Protein AF-A0A6B9FG71-F1 (afdb_monomer_lite)

pLDDT: mean 90.5, std 12.71, range [42.09, 98.38]

Secondary structure (DSSP, 8-state):
-PPPHHHHHHHHHHHHHHHHHHHHHHHHHHH-TTHHHHHTTSGGGG--TTSHHHHHHHHHHHHHHHHHHHHHHHHHHHHHT-

Organism: NCBI:txid908290

Structure (mmCIF, N/CA/C/O backbone):
data_AF-A0A6B9FG71-F1
#
_entry.id   AF-A0A6B9FG71-F1
#
loop_
_atom_site.group_PDB
_atom_site.id
_atom_site.type_symbol
_atom_site.label_atom_id
_atom_site.label_alt_id
_atom_site.label_comp_id
_atom_site.label_asym_id
_atom_site.label_entity_id
_atom_site.label_seq_id
_atom_site.pdbx_PDB_ins_code
_atom_site.Cartn_x
_atom_site.Cartn_y
_atom_site.Cartn_z
_atom_site.occupancy
_atom_site.B_iso_or_equiv
_atom_site.auth_seq_id
_atom_site.auth_comp_id
_atom_site.auth_asym_id
_atom_site.auth_atom_id
_atom_site.pdbx_PDB_model_num
ATOM 1 N N . MET A 1 1 ? 25.321 5.073 -13.327 1.00 42.09 1 MET A N 1
ATOM 2 C CA . MET A 1 1 ? 25.105 3.894 -14.192 1.00 42.09 1 MET A CA 1
ATOM 3 C C . MET A 1 1 ? 23.613 3.595 -14.170 1.00 42.09 1 MET A C 1
ATOM 5 O O . MET A 1 1 ? 23.088 3.314 -13.102 1.00 42.09 1 MET A O 1
ATOM 9 N N . THR A 1 2 ? 22.906 3.798 -15.280 1.00 63.84 2 THR A N 1
ATOM 10 C CA . THR A 1 2 ? 21.440 3.659 -15.351 1.00 63.84 2 THR A CA 1
ATOM 11 C C . THR A 1 2 ? 21.102 2.222 -15.744 1.00 63.84 2 THR A C 1
ATOM 13 O O . THR A 1 2 ? 21.665 1.719 -16.712 1.00 63.84 2 THR A O 1
ATOM 16 N N . LEU A 1 3 ? 20.228 1.546 -14.995 1.00 63.88 3 LEU A N 1
ATOM 17 C CA . LEU A 1 3 ? 19.825 0.169 -15.303 1.00 63.88 3 LEU A CA 1
ATOM 18 C C . LEU A 1 3 ? 19.046 0.096 -16.629 1.00 63.88 3 LEU A C 1
ATOM 20 O O . LEU A 1 3 ? 18.339 1.054 -16.966 1.00 63.88 3 LEU A O 1
ATOM 24 N N . PRO A 1 4 ? 19.135 -1.025 -17.367 1.00 70.12 4 PRO A N 1
ATOM 25 C CA . PRO A 1 4 ? 18.330 -1.227 -18.563 1.00 70.12 4 PRO A CA 1
ATOM 26 C C . PRO A 1 4 ? 16.837 -1.301 -18.208 1.00 70.12 4 PRO A C 1
ATOM 28 O O . PRO A 1 4 ? 16.455 -1.743 -17.125 1.00 70.12 4 PRO A O 1
ATOM 31 N N . ASP A 1 5 ? 16.000 -0.857 -19.143 1.00 74.62 5 ASP A N 1
ATOM 32 C CA . ASP A 1 5 ? 14.540 -0.737 -19.009 1.00 74.62 5 ASP A CA 1
ATOM 33 C C . ASP A 1 5 ? 13.835 -1.992 -18.445 1.00 74.62 5 ASP A C 1
ATOM 35 O O . ASP A 1 5 ? 13.157 -1.859 -17.423 1.00 74.62 5 ASP A O 1
ATOM 39 N N . PRO A 1 6 ? 14.061 -3.218 -18.971 1.00 79.81 6 PRO A N 1
ATOM 40 C CA . PRO A 1 6 ? 13.418 -4.416 -18.423 1.00 79.81 6 PRO A CA 1
ATOM 41 C C . PRO A 1 6 ? 13.837 -4.707 -16.975 1.00 79.81 6 PRO A C 1
ATOM 43 O O . PRO A 1 6 ? 13.025 -5.161 -16.170 1.00 79.81 6 PRO A O 1
ATOM 46 N N . THR A 1 7 ? 15.082 -4.402 -16.601 1.00 88.88 7 THR A N 1
ATOM 47 C CA . THR A 1 7 ? 15.551 -4.559 -15.218 1.00 88.88 7 THR A CA 1
ATOM 48 C C . THR A 1 7 ? 14.919 -3.520 -14.296 1.00 88.88 7 THR A C 1
ATOM 50 O O . THR A 1 7 ? 14.548 -3.851 -13.173 1.00 88.88 7 THR A O 1
ATOM 53 N N . ARG A 1 8 ? 14.747 -2.274 -14.751 1.00 87.88 8 ARG A N 1
ATOM 54 C CA . ARG A 1 8 ? 14.057 -1.230 -13.975 1.00 87.88 8 ARG A CA 1
ATOM 55 C C . ARG A 1 8 ? 12.587 -1.571 -13.755 1.00 87.88 8 ARG A C 1
ATOM 57 O O . ARG A 1 8 ? 12.105 -1.457 -12.627 1.00 87.88 8 ARG A O 1
ATOM 64 N N . LEU A 1 9 ? 11.902 -2.047 -14.796 1.00 91.88 9 LEU A N 1
ATOM 65 C CA . LEU A 1 9 ? 10.521 -2.502 -14.689 1.00 91.88 9 LEU A CA 1
ATOM 66 C C . LEU A 1 9 ? 10.401 -3.643 -13.667 1.00 91.88 9 LEU A C 1
ATOM 68 O O . LEU A 1 9 ? 9.660 -3.497 -12.699 1.00 91.88 9 LEU A O 1
ATOM 72 N N . ALA A 1 10 ? 11.213 -4.698 -13.790 1.00 93.94 10 ALA A N 1
ATOM 73 C CA . ALA A 1 10 ? 11.205 -5.823 -12.851 1.00 93.94 10 ALA A CA 1
ATOM 74 C C . ALA A 1 10 ? 11.494 -5.402 -11.394 1.00 93.94 10 ALA A C 1
ATOM 76 O O . ALA A 1 10 ? 10.862 -5.895 -10.459 1.00 93.94 10 ALA A O 1
ATOM 77 N N . LEU A 1 11 ? 12.414 -4.453 -11.178 1.00 95.44 11 LEU A N 1
ATOM 78 C CA . LEU A 1 11 ? 12.703 -3.925 -9.840 1.00 95.44 11 LEU A CA 1
ATOM 79 C C . LEU A 1 11 ? 11.516 -3.162 -9.248 1.00 95.44 11 LEU A C 1
ATOM 81 O O . LEU A 1 11 ? 11.200 -3.336 -8.070 1.00 95.44 11 LEU A O 1
ATOM 85 N N . THR A 1 12 ? 10.845 -2.328 -10.045 1.00 96.12 12 THR A N 1
ATOM 86 C CA . THR A 1 12 ? 9.657 -1.603 -9.570 1.00 96.12 12 THR A CA 1
ATOM 87 C C . THR A 1 12 ? 8.464 -2.529 -9.335 1.00 96.12 12 THR A C 1
ATOM 89 O O . THR A 1 12 ? 7.706 -2.296 -8.396 1.00 96.12 12 THR A O 1
ATOM 92 N N . GLU A 1 13 ? 8.335 -3.618 -10.097 1.00 96.75 13 GLU A N 1
ATOM 93 C CA . GLU A 1 13 ? 7.342 -4.672 -9.854 1.00 96.75 13 GLU A CA 1
ATOM 94 C C . GLU A 1 13 ? 7.604 -5.413 -8.536 1.00 96.75 13 GLU A C 1
ATOM 96 O O . GLU A 1 13 ? 6.689 -5.563 -7.723 1.00 96.75 13 GLU A O 1
ATOM 101 N N . ALA A 1 14 ? 8.853 -5.802 -8.266 1.00 97.50 14 ALA A N 1
ATOM 102 C CA . ALA A 1 14 ? 9.233 -6.442 -7.006 1.00 97.50 14 ALA A CA 1
ATOM 103 C C . ALA A 1 14 ? 9.028 -5.515 -5.791 1.00 97.50 14 ALA A C 1
ATOM 105 O O . ALA A 1 14 ? 8.516 -5.943 -4.748 1.00 97.50 14 ALA A O 1
ATOM 106 N N . ALA A 1 15 ? 9.379 -4.232 -5.931 1.00 97.06 15 ALA A N 1
ATOM 107 C CA . ALA A 1 15 ? 9.155 -3.224 -4.899 1.00 97.06 15 ALA A CA 1
ATOM 108 C C . ALA A 1 15 ? 7.656 -3.008 -4.632 1.00 97.06 15 ALA A C 1
ATOM 110 O O . ALA A 1 15 ? 7.238 -2.958 -3.473 1.00 97.06 15 ALA A O 1
ATOM 111 N N . LEU A 1 16 ? 6.836 -2.944 -5.688 1.00 98.00 16 LEU A N 1
ATOM 112 C CA . LEU A 1 16 ? 5.383 -2.830 -5.574 1.00 98.00 16 LEU A CA 1
ATOM 113 C C . LEU A 1 16 ? 4.771 -4.050 -4.883 1.00 98.00 16 LEU A C 1
ATOM 115 O O . LEU A 1 16 ? 3.996 -3.873 -3.947 1.00 98.00 16 LEU A O 1
ATOM 119 N N . ALA A 1 17 ? 5.140 -5.267 -5.286 1.00 98.38 17 ALA A N 1
ATOM 120 C CA . ALA A 1 17 ? 4.639 -6.493 -4.665 1.00 98.38 17 ALA A CA 1
ATOM 121 C C . ALA A 1 17 ? 4.962 -6.548 -3.162 1.00 98.38 17 ALA A C 1
ATOM 123 O O . ALA A 1 17 ? 4.100 -6.882 -2.346 1.00 98.38 17 ALA A O 1
ATOM 124 N N . SER A 1 18 ? 6.183 -6.159 -2.787 1.00 98.31 18 SER A N 1
ATOM 125 C CA . SER A 1 18 ? 6.615 -6.124 -1.386 1.00 98.31 18 SER A CA 1
ATOM 126 C C . SER A 1 18 ? 5.844 -5.078 -0.575 1.00 98.31 18 SER A C 1
ATOM 128 O O . SER A 1 18 ? 5.344 -5.378 0.509 1.00 98.31 18 SER A O 1
ATOM 130 N N . ALA A 1 19 ? 5.697 -3.860 -1.106 1.00 98.19 19 ALA A N 1
ATOM 131 C CA . ALA A 1 19 ? 4.982 -2.784 -0.423 1.00 98.19 19 ALA A CA 1
ATOM 132 C C . ALA A 1 19 ? 3.472 -3.062 -0.306 1.00 98.19 19 ALA A C 1
ATOM 134 O O . ALA A 1 19 ? 2.875 -2.805 0.741 1.00 98.19 19 ALA A O 1
ATOM 135 N N . ASP A 1 20 ? 2.855 -3.619 -1.352 1.00 98.19 20 ASP A N 1
ATOM 136 C CA . ASP A 1 20 ? 1.442 -4.005 -1.346 1.00 98.19 20 ASP A CA 1
ATOM 137 C C . ASP A 1 20 ? 1.180 -5.113 -0.320 1.00 98.19 20 ASP A C 1
ATOM 139 O O . ASP A 1 20 ? 0.224 -5.015 0.447 1.00 98.19 20 ASP A O 1
ATOM 143 N N . ARG A 1 21 ? 2.067 -6.114 -0.228 1.00 98.31 21 ARG A N 1
ATOM 144 C CA . ARG A 1 21 ? 1.977 -7.174 0.784 1.00 98.31 21 ARG A CA 1
ATOM 145 C C . ARG A 1 21 ? 2.005 -6.615 2.207 1.00 98.31 21 ARG A C 1
ATOM 147 O O . ARG A 1 21 ? 1.108 -6.935 2.982 1.00 98.31 21 ARG A O 1
ATOM 154 N N . LEU A 1 22 ? 2.986 -5.772 2.534 1.00 98.31 22 LEU A N 1
ATOM 155 C CA . LEU A 1 22 ? 3.104 -5.172 3.870 1.00 98.31 22 LEU A CA 1
ATOM 156 C C . LEU A 1 22 ? 1.864 -4.349 4.235 1.00 98.31 22 LEU A C 1
ATOM 158 O O . LEU A 1 22 ? 1.346 -4.451 5.344 1.00 98.31 22 LEU A O 1
ATOM 162 N N . TRP A 1 23 ? 1.344 -3.565 3.288 1.00 98.38 23 TRP A N 1
ATOM 163 C CA . TRP A 1 23 ? 0.114 -2.808 3.505 1.00 98.38 23 TRP A CA 1
ATOM 164 C C . TRP A 1 23 ? -1.095 -3.727 3.736 1.00 98.38 23 TRP A C 1
ATOM 166 O O . TRP A 1 23 ? -1.867 -3.492 4.663 1.00 98.38 23 TRP A O 1
ATOM 176 N N . ARG A 1 24 ? -1.248 -4.810 2.960 1.00 98.06 24 ARG A N 1
ATOM 177 C CA . ARG A 1 24 ? -2.333 -5.789 3.165 1.00 98.06 24 ARG A CA 1
ATOM 178 C C . ARG A 1 24 ? -2.231 -6.505 4.508 1.00 98.06 24 ARG A C 1
ATOM 180 O O . ARG A 1 24 ? -3.262 -6.766 5.121 1.00 98.06 24 ARG A O 1
ATOM 187 N N . GLU A 1 25 ? -1.023 -6.821 4.966 1.00 98.25 25 GLU A N 1
ATOM 188 C CA . GLU A 1 25 ? -0.795 -7.422 6.284 1.00 98.25 25 GLU A CA 1
ATOM 189 C C . GLU A 1 25 ? -1.252 -6.473 7.407 1.00 98.25 25 GLU A C 1
ATOM 191 O O . GLU A 1 25 ? -1.986 -6.900 8.301 1.00 98.25 25 GLU A O 1
ATOM 196 N N . GLU A 1 26 ? -0.939 -5.176 7.311 1.00 98.31 26 GLU A N 1
ATOM 197 C CA . GLU A 1 26 ? -1.420 -4.165 8.263 1.00 98.31 26 GLU A CA 1
ATOM 198 C C . GLU A 1 26 ? -2.940 -3.956 8.196 1.00 98.31 26 GLU A C 1
ATOM 200 O O . GLU A 1 26 ? -3.603 -3.923 9.234 1.00 98.31 26 GLU A O 1
ATOM 205 N N . MET A 1 27 ? -3.517 -3.887 6.992 1.00 98.19 27 MET A N 1
ATOM 206 C CA . MET A 1 27 ? -4.971 -3.806 6.801 1.00 98.19 27 MET A CA 1
ATOM 207 C C . MET A 1 27 ? -5.678 -5.011 7.419 1.00 98.19 27 MET A C 1
ATOM 209 O O . MET A 1 27 ? -6.684 -4.845 8.107 1.00 98.19 27 MET A O 1
ATOM 213 N N . ARG A 1 28 ? -5.124 -6.217 7.236 1.00 97.88 28 ARG A N 1
ATOM 214 C CA . ARG A 1 28 ? -5.663 -7.443 7.829 1.00 97.88 28 ARG A CA 1
ATOM 215 C C . ARG A 1 28 ? -5.574 -7.430 9.350 1.00 97.88 28 ARG A C 1
ATOM 217 O O . ARG A 1 28 ? -6.495 -7.886 10.020 1.00 97.88 28 ARG A O 1
ATOM 224 N N . ARG A 1 29 ? -4.471 -6.918 9.899 1.00 97.62 29 ARG A N 1
ATOM 225 C CA . ARG A 1 29 ? -4.248 -6.816 11.347 1.00 97.62 29 ARG A CA 1
ATOM 226 C C . ARG A 1 29 ? -5.230 -5.854 12.018 1.00 97.62 29 ARG A C 1
ATOM 228 O O . ARG A 1 29 ? -5.645 -6.120 13.140 1.00 97.62 29 ARG A O 1
ATOM 235 N N . ILE A 1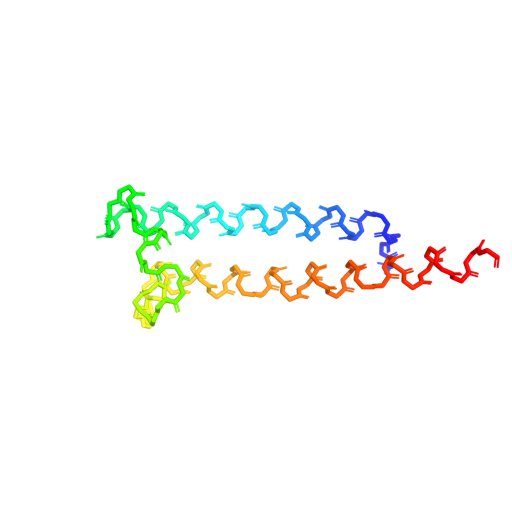 30 ? -5.571 -4.748 11.357 1.00 97.38 30 ILE A N 1
ATOM 236 C CA . ILE A 1 30 ? -6.407 -3.681 11.930 1.00 97.38 30 ILE A CA 1
ATOM 237 C C . ILE A 1 30 ? -7.898 -3.924 11.671 1.00 97.38 30 ILE A C 1
ATOM 239 O O . ILE A 1 30 ? -8.709 -3.739 12.574 1.00 97.38 30 ILE A O 1
ATOM 243 N N . TYR A 1 31 ? -8.257 -4.343 10.457 1.00 96.75 31 TYR A N 1
ATOM 244 C CA . TYR A 1 31 ? -9.646 -4.403 9.987 1.00 96.75 31 TYR A CA 1
ATOM 245 C C . TYR A 1 31 ? -10.140 -5.829 9.694 1.00 96.75 31 TYR A C 1
ATOM 247 O O . TYR A 1 31 ? -11.281 -6.009 9.276 1.00 96.75 31 TYR A O 1
ATOM 255 N N . GLY A 1 32 ? -9.303 -6.850 9.901 1.00 96.69 32 GLY A N 1
ATOM 256 C CA . GLY A 1 32 ? -9.649 -8.242 9.617 1.00 96.69 32 GLY A CA 1
ATOM 257 C C . GLY A 1 32 ? -9.483 -8.636 8.140 1.00 96.69 32 GLY A C 1
ATOM 258 O O . GLY A 1 32 ? -8.965 -7.859 7.334 1.00 96.69 32 GLY A O 1
ATOM 259 N N . PRO A 1 33 ? -9.881 -9.865 7.763 1.00 96.06 33 PRO A N 1
ATOM 260 C CA . PRO A 1 33 ? -9.619 -10.441 6.437 1.00 96.06 33 PRO A CA 1
ATOM 261 C C . PRO A 1 33 ? -10.166 -9.600 5.276 1.00 96.06 33 PRO A C 1
ATOM 263 O O . PRO A 1 33 ? -9.491 -9.475 4.255 1.00 96.06 33 PRO A O 1
ATOM 266 N N . ASP A 1 34 ? -11.317 -8.955 5.467 1.00 96.31 34 ASP A N 1
ATOM 267 C CA . ASP A 1 34 ? -11.967 -8.124 4.447 1.00 96.31 34 ASP A CA 1
ATOM 268 C C . ASP A 1 34 ? -11.512 -6.660 4.479 1.00 96.31 34 ASP A C 1
ATOM 270 O O . ASP A 1 34 ? -11.983 -5.837 3.697 1.00 96.31 34 ASP A O 1
ATOM 274 N N . GLY A 1 35 ? -10.556 -6.314 5.346 1.00 95.88 35 GLY A N 1
ATOM 275 C CA . GLY A 1 35 ? -10.102 -4.942 5.550 1.00 95.88 35 GLY A CA 1
ATOM 276 C C . GLY A 1 35 ? -9.682 -4.236 4.263 1.00 95.88 35 GLY A C 1
ATOM 277 O O . GLY A 1 35 ? -10.038 -3.082 4.036 1.00 95.88 35 GLY A O 1
ATOM 278 N N . VAL A 1 36 ? -8.970 -4.944 3.382 1.00 96.31 36 VAL A N 1
ATOM 279 C CA . VAL A 1 36 ? -8.557 -4.423 2.068 1.00 96.31 36 VAL A CA 1
ATOM 280 C C . VAL A 1 36 ? -9.761 -4.146 1.170 1.00 96.31 36 VAL A C 1
ATOM 282 O O . VAL A 1 36 ? -9.772 -3.132 0.476 1.00 96.31 36 VAL A O 1
ATOM 285 N N . LEU A 1 37 ? -10.759 -5.031 1.186 1.00 96.00 37 LEU A N 1
ATOM 286 C CA . LEU A 1 37 ? -11.957 -4.915 0.359 1.00 96.00 37 LEU A CA 1
ATOM 287 C C . LEU A 1 37 ? -12.806 -3.714 0.801 1.00 96.00 37 LEU A C 1
ATOM 289 O O . LEU A 1 37 ? -13.254 -2.933 -0.033 1.00 96.00 37 LEU A O 1
ATOM 293 N N . THR A 1 38 ? -12.968 -3.550 2.114 1.00 96.12 38 THR A N 1
ATOM 294 C CA . THR A 1 3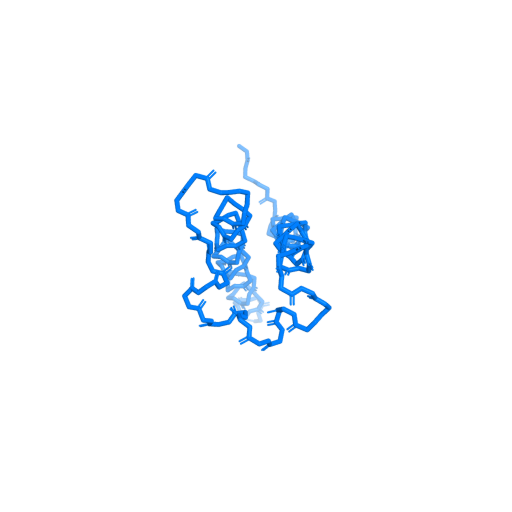8 ? -13.825 -2.521 2.714 1.00 96.12 38 THR A CA 1
ATOM 295 C C . THR A 1 38 ? -13.161 -1.146 2.741 1.00 96.12 38 THR A C 1
ATOM 297 O O . THR A 1 38 ? -13.795 -0.148 2.407 1.00 96.12 38 THR A O 1
ATOM 300 N N . TYR A 1 39 ? -11.880 -1.070 3.114 1.00 95.62 39 TYR A N 1
ATOM 301 C CA . TYR A 1 39 ? -11.205 0.201 3.408 1.00 95.62 39 TYR A CA 1
ATOM 302 C C . TYR A 1 39 ? -10.079 0.550 2.432 1.00 95.62 39 TYR A C 1
ATOM 304 O O . TYR A 1 39 ? -9.463 1.604 2.566 1.00 95.62 39 TYR A O 1
ATOM 312 N N . GLY A 1 40 ? -9.788 -0.291 1.433 1.00 91.56 40 GLY A N 1
ATOM 313 C CA . GLY A 1 40 ? -8.624 -0.117 0.556 1.00 91.56 40 GLY A CA 1
ATOM 314 C C . GLY A 1 40 ? -8.594 1.184 -0.252 1.00 91.56 40 GLY A C 1
ATOM 315 O O . GLY A 1 40 ? -7.513 1.637 -0.634 1.00 91.56 40 GLY A O 1
ATOM 316 N N . TYR A 1 41 ? -9.762 1.790 -0.478 1.00 89.88 41 TYR A N 1
ATOM 317 C CA . TYR A 1 41 ? -9.929 3.079 -1.158 1.00 89.88 41 TYR A CA 1
ATOM 318 C C . TYR A 1 41 ? -10.471 4.184 -0.238 1.00 89.88 41 TYR A C 1
ATOM 320 O O . TYR A 1 41 ? -10.689 5.306 -0.692 1.00 89.88 41 TYR A O 1
ATOM 328 N N . ALA A 1 42 ? -10.674 3.881 1.045 1.00 93.75 42 ALA A N 1
ATOM 329 C CA . ALA A 1 42 ? -11.191 4.815 2.034 1.00 93.75 42 ALA A CA 1
ATOM 330 C C . ALA A 1 42 ? -10.039 5.533 2.776 1.00 93.75 42 ALA A C 1
ATOM 332 O O . ALA A 1 42 ? -8.910 5.023 2.804 1.00 93.75 42 ALA A O 1
ATOM 333 N N . PRO A 1 43 ? -10.274 6.712 3.385 1.00 94.44 43 PRO A N 1
ATOM 334 C CA . PRO A 1 43 ? -9.273 7.405 4.203 1.00 94.44 43 PRO A CA 1
ATOM 335 C C . PRO A 1 43 ? -8.675 6.537 5.322 1.00 94.44 43 PRO A C 1
ATOM 337 O O . PRO A 1 43 ? -7.490 6.655 5.632 1.00 94.44 43 PRO A O 1
ATOM 340 N N . GLU A 1 44 ? -9.464 5.626 5.884 1.00 95.12 44 GLU A N 1
ATOM 341 C CA . GLU A 1 44 ? -9.078 4.673 6.923 1.00 95.12 44 GLU A CA 1
ATOM 342 C C . GLU A 1 44 ? -7.944 3.758 6.457 1.00 95.12 44 GLU A C 1
ATOM 344 O O . GLU A 1 44 ? -6.962 3.569 7.177 1.00 95.12 44 GLU A O 1
ATOM 349 N N . GLY A 1 45 ? -8.010 3.273 5.211 1.00 94.31 45 GLY A N 1
ATOM 350 C CA . GLY A 1 45 ? -6.976 2.417 4.629 1.00 94.31 45 GLY A CA 1
ATOM 351 C C . GLY A 1 45 ? -5.624 3.106 4.440 1.00 94.31 45 GLY A C 1
ATOM 352 O O . GLY A 1 45 ? -4.627 2.445 4.137 1.00 94.31 45 GLY A O 1
ATOM 353 N N . GLN A 1 46 ? -5.568 4.425 4.639 1.00 97.12 46 GLN A N 1
ATOM 354 C CA . GLN A 1 46 ? -4.324 5.184 4.636 1.00 97.12 46 GLN A CA 1
ATOM 355 C C . GLN A 1 46 ? -3.607 5.177 5.988 1.00 97.12 46 GLN A C 1
ATOM 357 O O . GLN A 1 46 ? -2.424 5.501 6.025 1.00 97.12 46 GLN A O 1
ATOM 362 N N . GLY A 1 47 ? -4.306 4.858 7.081 1.00 96.69 47 GLY A N 1
ATOM 363 C CA . GLY A 1 47 ? -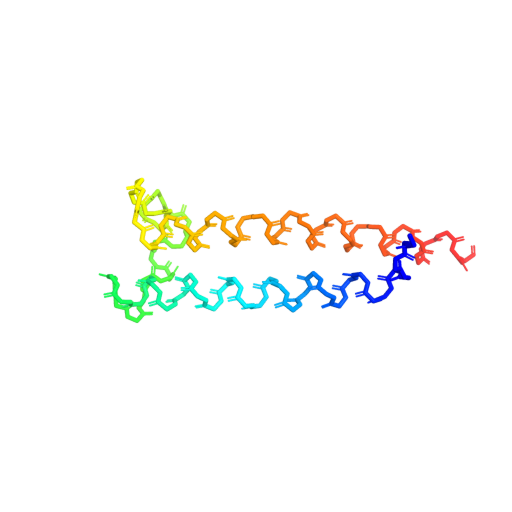3.789 4.924 8.446 1.00 96.69 47 GLY A CA 1
ATOM 364 C C . GLY A 1 47 ? -3.556 6.342 8.989 1.00 96.69 47 GLY A C 1
ATOM 365 O O . GLY A 1 47 ? -3.372 7.320 8.262 1.00 96.69 47 GLY A O 1
ATOM 366 N N . GLY A 1 48 ? -3.529 6.451 10.320 1.00 96.25 48 GLY A N 1
ATOM 367 C CA . GLY A 1 48 ? -3.164 7.686 11.022 1.00 96.25 48 GLY A CA 1
ATOM 368 C C . GLY A 1 48 ? -1.664 7.987 10.929 1.00 96.25 48 GLY A C 1
ATOM 369 O O . GLY A 1 48 ? -0.850 7.075 10.773 1.00 96.25 48 GLY A O 1
ATOM 370 N N . LEU A 1 49 ? -1.271 9.259 11.039 1.00 95.31 49 LEU A N 1
ATOM 371 C CA . LEU A 1 49 ? 0.145 9.656 11.037 1.00 95.31 49 LEU A CA 1
ATOM 372 C C . LEU A 1 49 ? 0.952 8.887 12.098 1.00 95.31 49 LEU A C 1
ATOM 374 O O . LEU A 1 49 ? 0.464 8.619 13.191 1.00 95.31 49 LEU A O 1
ATOM 378 N N . GLY A 1 50 ? 2.178 8.490 11.748 1.00 95.25 50 GLY A N 1
ATOM 379 C CA . GLY A 1 50 ? 3.066 7.711 12.622 1.00 95.25 50 GLY A CA 1
ATOM 380 C C . GLY A 1 50 ? 2.717 6.222 12.760 1.00 95.25 50 GLY A C 1
ATOM 381 O O . GLY A 1 50 ? 3.525 5.456 13.285 1.00 95.25 50 GLY A O 1
ATOM 382 N N . THR A 1 51 ? 1.564 5.767 12.259 1.00 97.31 51 THR A N 1
ATOM 383 C CA . THR A 1 51 ? 1.184 4.349 12.355 1.00 97.31 51 THR A CA 1
ATOM 384 C C . THR A 1 51 ? 1.963 3.469 11.365 1.00 97.31 51 THR A C 1
ATOM 386 O O . THR A 1 51 ? 2.371 3.928 10.292 1.00 97.31 51 THR A O 1
ATOM 389 N N . PRO A 1 52 ? 2.154 2.170 11.668 1.00 98.12 52 PRO A N 1
ATOM 390 C CA . PRO A 1 52 ? 2.651 1.201 10.688 1.00 98.12 52 PRO A CA 1
ATOM 391 C C . PRO A 1 52 ? 1.793 1.136 9.411 1.00 98.12 52 PRO A C 1
ATOM 393 O O . PRO A 1 52 ? 2.340 1.040 8.311 1.00 98.12 52 PRO A O 1
ATOM 396 N N . LEU A 1 53 ? 0.468 1.285 9.536 1.00 97.81 53 LEU A N 1
ATOM 397 C CA . LEU A 1 53 ? -0.440 1.346 8.388 1.00 97.81 53 LEU A CA 1
ATOM 398 C C . LEU A 1 53 ? -0.149 2.558 7.492 1.00 97.81 53 LEU A C 1
ATOM 400 O O . LEU A 1 53 ? -0.060 2.411 6.277 1.00 97.81 53 LEU A O 1
ATOM 404 N N . ARG A 1 54 ? 0.095 3.738 8.077 1.00 98.06 54 ARG A N 1
ATOM 405 C CA . ARG A 1 54 ? 0.481 4.925 7.302 1.00 98.06 54 ARG A CA 1
ATOM 406 C C . ARG A 1 54 ? 1.792 4.732 6.559 1.00 98.06 54 ARG A C 1
ATOM 408 O O . ARG A 1 54 ? 1.854 5.016 5.367 1.00 98.06 54 ARG A O 1
ATOM 415 N N . ARG A 1 55 ? 2.816 4.200 7.231 1.00 98.25 55 ARG A N 1
ATOM 416 C CA . ARG A 1 55 ? 4.126 3.952 6.605 1.00 98.25 55 ARG A CA 1
ATOM 417 C C . ARG A 1 55 ? 4.032 2.964 5.440 1.00 98.25 55 ARG A C 1
ATOM 419 O O . ARG A 1 55 ? 4.600 3.214 4.380 1.00 98.25 55 ARG A O 1
ATOM 426 N N . SER A 1 56 ? 3.293 1.866 5.609 1.00 98.25 56 SER A N 1
ATOM 427 C CA . SER A 1 56 ? 3.099 0.876 4.539 1.00 98.25 56 SER A CA 1
ATOM 428 C C . SER A 1 56 ? 2.250 1.424 3.384 1.00 98.25 56 SER A C 1
ATOM 430 O O . SER A 1 56 ? 2.578 1.186 2.221 1.00 98.25 56 SER A O 1
ATOM 432 N N . TYR A 1 57 ? 1.223 2.229 3.672 1.00 98.00 57 TYR A N 1
ATOM 433 C CA . TYR A 1 57 ? 0.428 2.914 2.651 1.00 98.00 57 TYR A CA 1
ATOM 434 C C . TYR A 1 57 ? 1.264 3.894 1.814 1.00 98.00 57 TYR A C 1
ATOM 436 O O . TYR A 1 57 ? 1.172 3.899 0.585 1.00 98.00 57 TYR A O 1
ATOM 444 N N . GLU A 1 58 ? 2.106 4.709 2.449 1.00 98.06 58 GLU A N 1
ATOM 445 C CA . GLU A 1 58 ? 2.994 5.645 1.750 1.00 98.06 58 GLU A CA 1
ATOM 446 C C . GLU A 1 58 ? 4.027 4.915 0.887 1.00 98.06 58 GLU A C 1
ATOM 448 O O . GLU A 1 58 ? 4.184 5.250 -0.290 1.00 98.06 58 GLU A O 1
ATOM 453 N N . ALA A 1 59 ? 4.659 3.864 1.422 1.00 98.12 59 ALA A N 1
ATOM 454 C CA . ALA A 1 59 ? 5.577 3.020 0.658 1.00 98.12 59 ALA A CA 1
ATOM 455 C C . ALA A 1 59 ? 4.892 2.417 -0.580 1.00 98.12 59 ALA A C 1
ATOM 457 O O . ALA A 1 59 ? 5.435 2.473 -1.686 1.00 98.12 59 ALA A O 1
ATOM 458 N N . ARG A 1 60 ? 3.658 1.916 -0.424 1.00 98.00 60 ARG A N 1
ATOM 459 C CA . ARG A 1 60 ? 2.839 1.405 -1.531 1.00 98.00 60 ARG A CA 1
ATOM 460 C C . ARG A 1 60 ? 2.543 2.490 -2.564 1.00 98.00 60 ARG A C 1
ATOM 462 O O . ARG A 1 60 ? 2.697 2.242 -3.757 1.00 98.00 60 ARG A O 1
ATOM 469 N N . ARG A 1 61 ? 2.151 3.699 -2.144 1.00 97.38 61 ARG A N 1
ATOM 470 C CA . ARG A 1 61 ? 1.891 4.821 -3.067 1.00 97.38 61 ARG A CA 1
ATOM 471 C C . ARG A 1 61 ? 3.120 5.188 -3.891 1.00 97.38 61 ARG A C 1
ATOM 473 O O . ARG A 1 61 ? 2.990 5.397 -5.097 1.00 97.38 61 ARG A O 1
ATOM 480 N N . ILE A 1 62 ? 4.290 5.247 -3.258 1.00 97.94 62 ILE A N 1
ATOM 481 C CA . ILE A 1 62 ? 5.559 5.528 -3.938 1.00 97.94 62 ILE A CA 1
ATOM 482 C C . ILE A 1 62 ? 5.873 4.415 -4.945 1.00 97.94 62 ILE A C 1
ATOM 484 O O . ILE A 1 62 ? 6.150 4.706 -6.108 1.00 97.94 62 ILE A O 1
ATOM 488 N N . ALA A 1 63 ? 5.752 3.147 -4.543 1.00 97.75 63 ALA A N 1
ATOM 489 C CA . ALA A 1 63 ? 6.011 2.013 -5.426 1.00 97.75 63 ALA A CA 1
ATOM 490 C C . ALA A 1 63 ? 5.060 1.975 -6.638 1.00 97.75 63 ALA A C 1
ATOM 492 O O . ALA A 1 63 ? 5.506 1.733 -7.758 1.00 97.75 63 ALA A O 1
ATOM 493 N N . VAL A 1 64 ? 3.771 2.294 -6.451 1.00 97.25 64 VAL A N 1
ATOM 494 C CA . VAL A 1 64 ? 2.800 2.420 -7.556 1.00 97.25 64 VAL A CA 1
ATOM 495 C C . VAL A 1 64 ? 3.210 3.523 -8.531 1.00 97.25 64 VAL A C 1
ATOM 497 O O . VAL A 1 64 ? 3.118 3.324 -9.741 1.00 97.25 64 VAL A O 1
ATOM 500 N N . ALA A 1 65 ? 3.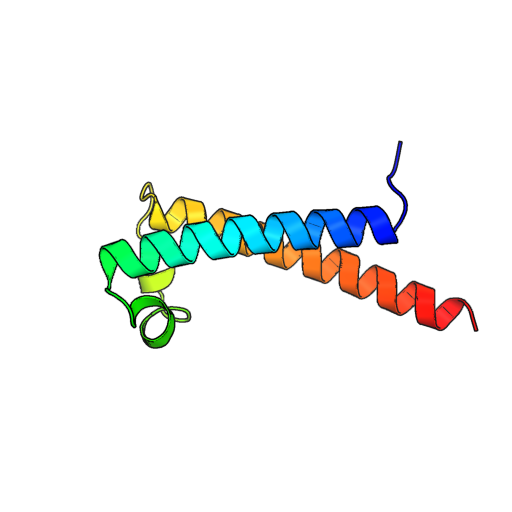645 4.682 -8.031 1.00 97.44 65 ALA A N 1
ATOM 501 C CA . ALA A 1 65 ? 4.072 5.788 -8.884 1.00 97.44 65 ALA A CA 1
ATOM 502 C C . ALA A 1 65 ? 5.307 5.415 -9.721 1.00 97.44 65 ALA A C 1
ATOM 504 O O . ALA A 1 65 ? 5.315 5.647 -10.931 1.00 97.44 65 ALA A O 1
ATOM 505 N N . LEU A 1 66 ? 6.305 4.777 -9.102 1.00 95.75 66 LEU A N 1
ATOM 506 C CA . LEU A 1 66 ? 7.510 4.303 -9.788 1.00 95.75 66 LEU A CA 1
ATOM 507 C C . LEU A 1 66 ? 7.181 3.248 -10.848 1.00 95.75 66 LEU A C 1
ATOM 509 O O . LEU A 1 66 ? 7.570 3.401 -12.002 1.00 95.75 66 LEU A O 1
ATOM 513 N N . TRP A 1 67 ? 6.400 2.227 -10.491 1.00 95.62 67 TRP A N 1
ATOM 514 C CA . TRP A 1 67 ? 5.982 1.187 -11.430 1.00 95.62 67 TRP A CA 1
ATOM 515 C C . TRP A 1 67 ? 5.195 1.756 -12.615 1.00 95.62 67 TRP A C 1
ATOM 517 O O . TRP A 1 67 ? 5.455 1.391 -13.758 1.00 95.62 67 TRP A O 1
ATOM 527 N N . ARG A 1 68 ? 4.265 2.693 -12.378 1.00 95.56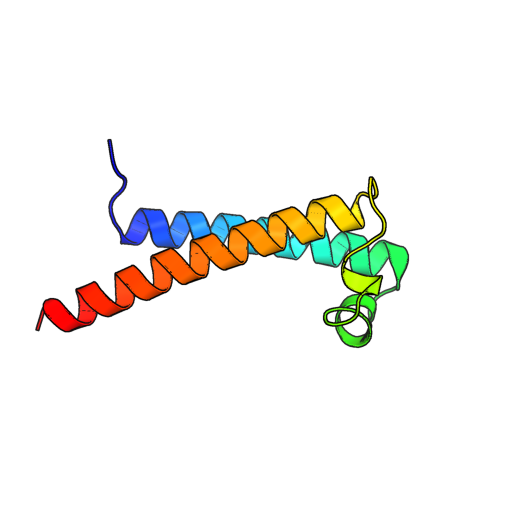 68 ARG A N 1
ATOM 528 C CA . ARG A 1 68 ? 3.516 3.356 -13.460 1.00 95.56 68 ARG A CA 1
ATOM 529 C C . ARG A 1 68 ? 4.436 4.123 -14.402 1.00 95.56 68 ARG A C 1
ATOM 531 O O . ARG A 1 68 ? 4.240 4.047 -15.613 1.00 95.56 68 ARG A O 1
ATOM 538 N N . ASN A 1 69 ? 5.421 4.835 -13.857 1.00 93.94 69 ASN A N 1
ATOM 539 C CA . ASN A 1 69 ? 6.403 5.554 -14.658 1.00 93.94 69 ASN A CA 1
ATOM 540 C C . ASN A 1 69 ? 7.207 4.595 -15.548 1.00 93.94 69 ASN A C 1
ATOM 542 O O . ASN A 1 69 ? 7.243 4.787 -16.761 1.00 93.94 69 ASN A O 1
ATOM 546 N N . GLU A 1 70 ? 7.794 3.541 -14.975 1.00 92.31 70 GLU A N 1
ATOM 547 C CA . GLU A 1 70 ? 8.581 2.570 -15.750 1.00 92.31 70 GLU A CA 1
ATOM 548 C C . GLU A 1 70 ? 7.716 1.828 -16.772 1.00 92.31 70 GLU A C 1
ATOM 550 O O . GLU A 1 70 ? 8.108 1.678 -17.926 1.00 92.31 70 GLU A O 1
ATOM 555 N N . ARG A 1 71 ? 6.492 1.439 -16.400 1.00 90.12 71 ARG A N 1
ATOM 556 C CA . ARG A 1 71 ? 5.565 0.767 -17.314 1.00 90.12 71 ARG A CA 1
ATOM 557 C C . ARG A 1 71 ? 5.218 1.653 -18.504 1.00 90.12 71 ARG A C 1
ATOM 559 O O . ARG A 1 71 ? 5.234 1.172 -19.629 1.00 90.12 71 ARG A O 1
ATOM 566 N N . HIS A 1 72 ? 4.948 2.940 -18.286 1.00 89.44 72 HIS A N 1
ATOM 567 C CA . HIS A 1 72 ? 4.708 3.889 -19.373 1.00 89.44 72 HIS A CA 1
ATOM 568 C C . HIS A 1 72 ? 5.936 4.035 -20.286 1.00 89.44 72 HIS A C 1
ATOM 570 O O . HIS A 1 72 ? 5.792 4.005 -21.506 1.00 89.44 72 HIS A O 1
ATOM 576 N N . GLN A 1 73 ? 7.145 4.119 -19.720 1.00 85.06 73 GLN A N 1
ATOM 577 C CA . GLN A 1 73 ? 8.389 4.185 -20.499 1.00 85.06 73 GLN A CA 1
ATOM 578 C C . GLN A 1 73 ? 8.615 2.929 -21.353 1.00 85.06 73 GLN A C 1
ATOM 580 O O . GLN A 1 73 ? 8.993 3.048 -22.521 1.00 85.06 73 GLN A O 1
ATOM 585 N N . HIS A 1 74 ? 8.314 1.752 -20.806 1.00 82.38 74 HIS A N 1
ATOM 586 C CA . HIS A 1 74 ? 8.381 0.484 -21.527 1.00 82.38 74 HIS A CA 1
ATOM 587 C C . HIS A 1 74 ? 7.420 0.457 -22.734 1.00 82.38 74 HIS A C 1
ATOM 589 O O . 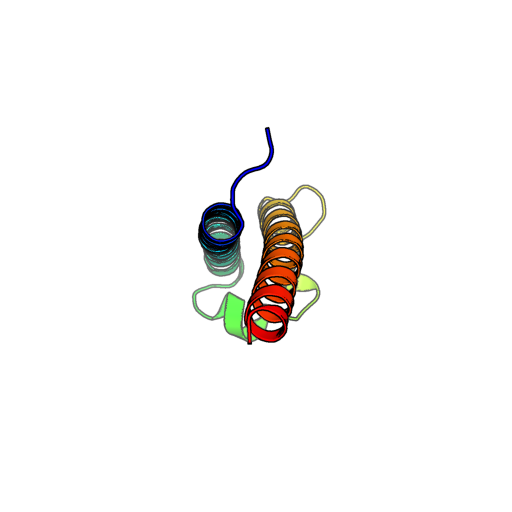HIS A 1 74 ? 7.817 0.056 -23.827 1.00 82.38 74 HIS A O 1
ATOM 595 N N . TRP A 1 75 ? 6.177 0.945 -22.584 1.00 79.69 75 TRP A N 1
ATOM 596 C CA . TRP A 1 75 ? 5.208 1.033 -23.693 1.00 79.69 75 TRP A CA 1
ATOM 597 C C . TRP A 1 75 ? 5.659 1.971 -24.819 1.00 79.69 75 TRP A C 1
ATOM 599 O O . TRP A 1 75 ? 5.549 1.613 -25.994 1.00 79.69 75 TRP A O 1
ATOM 609 N N . HIS A 1 76 ? 6.187 3.154 -24.484 1.00 74.12 76 HIS A N 1
ATOM 610 C CA . HIS A 1 76 ? 6.691 4.097 -25.492 1.00 74.12 76 HIS A CA 1
ATOM 611 C C . HIS A 1 76 ? 7.826 3.486 -26.310 1.00 74.12 76 HIS A C 1
ATOM 613 O O . HIS A 1 76 ? 7.803 3.549 -27.534 1.00 74.12 76 HIS A O 1
ATOM 619 N N . LYS A 1 77 ? 8.775 2.807 -25.660 1.00 63.97 77 LYS A N 1
ATOM 620 C CA . LYS A 1 77 ? 9.884 2.143 -26.360 1.00 63.97 77 LYS A CA 1
ATOM 621 C C . LYS A 1 77 ? 9.427 0.972 -27.226 1.00 63.97 77 LYS A C 1
ATOM 623 O O . LYS A 1 77 ? 9.946 0.813 -28.325 1.00 63.97 77 LYS A O 1
ATOM 628 N N . ALA A 1 78 ? 8.445 0.193 -26.770 1.00 68.00 78 ALA A N 1
ATOM 629 C CA . ALA A 1 78 ? 7.860 -0.880 -27.574 1.00 68.00 78 ALA A CA 1
ATOM 630 C C . ALA A 1 78 ? 7.179 -0.345 -28.848 1.00 68.00 78 ALA A C 1
ATOM 632 O O . ALA A 1 78 ? 7.216 -1.003 -29.883 1.00 68.00 78 ALA A O 1
ATOM 633 N N . THR A 1 79 ? 6.606 0.861 -28.787 1.00 63.72 79 THR A N 1
ATOM 634 C CA . THR A 1 79 ? 5.916 1.499 -29.921 1.00 63.72 79 THR A CA 1
ATOM 635 C C . THR A 1 79 ? 6.892 2.164 -30.902 1.00 63.72 79 THR A C 1
ATOM 637 O O . THR A 1 79 ? 6.668 2.116 -32.104 1.00 63.72 79 THR A O 1
ATOM 640 N N . THR A 1 80 ? 7.997 2.743 -30.418 1.00 62.44 80 THR A N 1
ATOM 641 C CA . THR A 1 80 ? 9.022 3.396 -31.262 1.00 62.44 80 THR A CA 1
ATOM 642 C C . THR A 1 80 ? 9.993 2.410 -31.926 1.00 62.44 80 THR A C 1
ATOM 644 O O . THR A 1 80 ? 10.771 2.804 -32.786 1.00 62.44 80 THR A O 1
ATOM 647 N N . SER A 1 81 ? 9.986 1.137 -31.524 1.00 58.09 81 SER A N 1
ATOM 648 C CA . SER A 1 81 ? 10.863 0.102 -32.089 1.00 58.09 81 SER A CA 1
ATOM 649 C C . SER A 1 81 ? 10.247 -0.671 -33.271 1.00 58.09 81 SER A C 1
ATOM 651 O O . SER A 1 81 ? 10.838 -1.670 -33.684 1.00 58.09 81 SER A O 1
ATOM 653 N N . CYS A 1 82 ? 9.087 -0.235 -33.783 1.00 46.34 82 CYS A N 1
ATOM 654 C CA . CYS A 1 82 ? 8.478 -0.712 -35.033 1.00 46.34 82 CYS A CA 1
ATOM 655 C C . CYS A 1 82 ? 8.849 0.186 -36.217 1.00 46.34 82 CYS A C 1
ATOM 657 O O . CYS A 1 82 ? 8.847 1.424 -36.034 1.00 46.34 82 CYS A O 1
#

Foldseek 3Di:
DDDDLVVQLVVLVVQLVVLVVQLQVVLCVPPNPCSCVPPVPPPPQCPDPPDSSVVSNVSNVVSVVSNVVSVVVVVVVVVVVD

Sequence (82 aa):
MTLPDPTRLALTEAALASADRLWREEMRRIYGPDGVLTYGYAPEGQGGLGTPLRRSYEARRIAVALWRNERHQHWHKATTSC

Radius of gyration: 15.57 Å; chains: 1; bounding box: 39×20×48 Å